Protein AF-A0AAW0R0J7-F1 (afdb_monomer)

Foldseek 3Di:
DDLLCVVCVQKWKFKAFLVLHTPHTNDPDPVSSVVVSVVSVVVVVVQVVCVVVVVDGDAWDWDADPPFAKIKIKGKAAAPVVVVVSVVVVVPDQPQDPVRDRDPPPPDDDPPCPDPQQQTIMMIMMMHGGPVCNVVRVVSSVVVSVVVRVVRCVSNVVPPD

InterPro domains:
  IPR035186 Protein of unknown function DUF5308 [PF17233] (9-153)

Organism: NCBI:txid1337665

Solvent-accessible surface area (backbone atoms only — not comparable to full-atom values): 9449 Å² total; per-residue (Å²): 133,83,66,61,52,78,76,36,79,77,41,46,39,38,31,23,41,83,90,61,53,72,80,42,68,48,62,88,45,71,68,51,45,52,53,50,50,50,51,53,51,50,50,52,51,54,42,53,49,34,48,75,69,67,73,47,85,69,53,66,51,77,47,78,46,73,92,61,25,44,21,42,41,34,35,56,42,70,38,75,66,63,52,50,54,58,55,50,64,75,61,66,67,85,74,75,46,96,81,78,54,82,73,82,78,74,76,74,72,78,79,85,70,87,68,92,57,75,44,74,43,31,38,32,38,22,35,18,74,27,43,87,42,37,68,58,32,52,53,51,37,55,50,46,46,53,52,49,53,53,54,38,27,64,66,50,72,55,74,84,124

Radius of gyration: 19.15 Å; Cα contacts (8 Å, |Δi|>4): 210; chains: 1; bounding box: 42×50×55 Å

Nearest PDB structures (foldseek):
  7f8f-assembly1_A-2  TM=7.726E-01  e=7.036E-03  Candidatus Odinarchaeum yellowstonii
  3kye-assembly2_C  TM=5.990E-01  e=4.806E-03  Streptomyces avermitilis MA-4680 = NBRC 14893
  7f8m-assembly3_F  TM=6.356E-01  e=9.071E-03  Candidatus Thorarchaeota archaeon SMTZ1-45
  3cpt-assembly1_B  TM=6.953E-01  e=4.166E-02  unclassified
  8glv-assembly1_AI  TM=6.326E-01  e=4.730E-02  Chlamydomonas reinhardtii

Structure (mmCIF, N/CA/C/O backbone):
data_AF-A0AAW0R0J7-F1
#
_entry.id   AF-A0AAW0R0J7-F1
#
loop_
_atom_site.group_PDB
_atom_site.id
_atom_site.type_symbol
_atom_site.label_atom_id
_atom_site.label_alt_id
_atom_site.label_comp_id
_atom_site.label_asym_id
_atom_site.label_entity_id
_atom_site.label_seq_id
_atom_site.pdbx_PDB_ins_code
_atom_site.Cartn_x
_atom_site.Cartn_y
_atom_site.Cartn_z
_atom_site.occupancy
_atom_site.B_iso_or_equiv
_atom_site.auth_seq_id
_atom_site.auth_comp_id
_atom_site.auth_asym_id
_atom_site.auth_atom_id
_atom_site.pdbx_PDB_model_num
ATOM 1 N N . MET A 1 1 ? 0.930 19.863 -6.536 1.00 54.88 1 MET A N 1
ATOM 2 C CA . MET A 1 1 ? 0.587 18.503 -6.056 1.00 54.88 1 MET A CA 1
ATOM 3 C C . MET A 1 1 ? -0.462 18.625 -4.958 1.00 54.88 1 MET A C 1
ATOM 5 O O . MET A 1 1 ? -0.287 19.439 -4.063 1.00 54.88 1 MET A O 1
ATOM 9 N N . ALA A 1 2 ? -1.587 17.916 -5.053 1.00 56.28 2 ALA A N 1
ATOM 10 C CA . ALA A 1 2 ? -2.653 18.003 -4.053 1.00 56.28 2 ALA A CA 1
ATOM 11 C C . ALA A 1 2 ? -2.255 17.263 -2.762 1.00 56.28 2 ALA A C 1
ATOM 13 O O . ALA A 1 2 ? -1.810 16.120 -2.838 1.00 56.28 2 ALA A O 1
ATOM 14 N N . ASN A 1 3 ? -2.433 17.889 -1.595 1.00 77.19 3 ASN A N 1
ATOM 15 C CA . ASN A 1 3 ? -2.182 17.266 -0.292 1.00 77.19 3 ASN A CA 1
ATOM 16 C C . ASN A 1 3 ? -3.271 16.217 0.008 1.00 77.19 3 ASN A C 1
ATOM 18 O O . ASN A 1 3 ? -4.335 16.546 0.535 1.00 77.19 3 ASN A O 1
ATOM 22 N N . LEU A 1 4 ? -3.030 14.965 -0.396 1.00 82.38 4 LEU A N 1
ATOM 23 C CA . LEU A 1 4 ? -4.006 13.878 -0.287 1.00 82.38 4 LEU A CA 1
ATOM 24 C C . LEU A 1 4 ? -4.425 13.577 1.170 1.00 82.38 4 LEU A C 1
ATOM 26 O O . LEU A 1 4 ? -5.6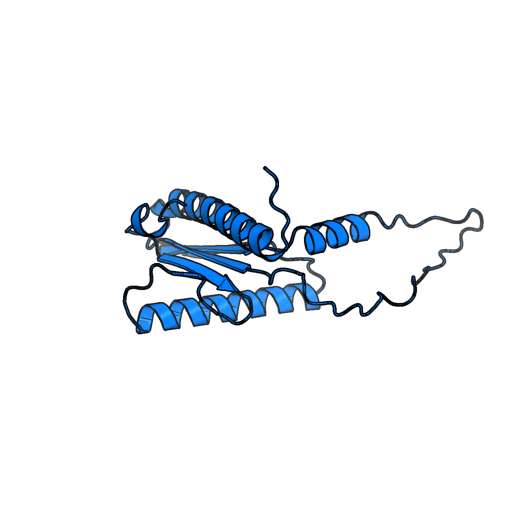28 13.449 1.395 1.00 82.38 4 LEU A O 1
ATOM 30 N N . PRO A 1 5 ? -3.512 13.548 2.167 1.00 82.88 5 PRO A N 1
ATOM 31 C CA . PRO A 1 5 ? -3.894 13.435 3.578 1.00 82.88 5 PRO A CA 1
ATOM 32 C C . PRO A 1 5 ? -4.925 14.473 4.048 1.00 82.88 5 PRO A C 1
ATOM 34 O O . PRO A 1 5 ? -5.848 14.132 4.782 1.00 82.88 5 PRO A O 1
ATOM 37 N N . SER A 1 6 ? -4.815 15.732 3.609 1.00 81.88 6 SER A N 1
ATOM 38 C CA . SER A 1 6 ? -5.763 16.788 4.002 1.00 81.88 6 SER A CA 1
ATOM 39 C C . SER A 1 6 ? -7.140 16.656 3.347 1.00 81.88 6 SER A C 1
ATOM 41 O O . SER A 1 6 ? -8.112 17.181 3.879 1.00 81.88 6 SER A O 1
ATOM 43 N N . GLN A 1 7 ? -7.238 15.972 2.205 1.00 84.56 7 GLN A N 1
ATOM 44 C CA . GLN A 1 7 ? -8.506 15.761 1.495 1.00 84.56 7 GLN A CA 1
ATOM 45 C C . GLN A 1 7 ? -9.331 14.613 2.080 1.00 84.56 7 GLN A C 1
ATOM 47 O O . GLN A 1 7 ? -10.539 14.570 1.868 1.00 84.56 7 GLN A O 1
ATOM 52 N N . HIS A 1 8 ? -8.687 13.713 2.825 1.00 85.62 8 HIS A N 1
ATOM 53 C CA . HIS A 1 8 ? -9.305 12.527 3.407 1.00 85.62 8 HIS A CA 1
ATOM 54 C C . HIS A 1 8 ? -8.969 12.418 4.904 1.00 85.62 8 HIS A C 1
ATOM 56 O O . HIS A 1 8 ? -8.235 11.514 5.306 1.00 85.62 8 HIS A O 1
ATOM 62 N N . PRO A 1 9 ? -9.484 13.322 5.762 1.00 86.56 9 PRO A N 1
ATOM 63 C CA . 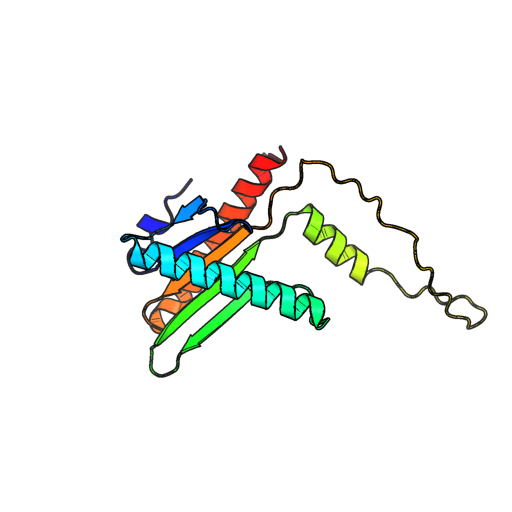PRO A 1 9 ? -9.085 13.399 7.172 1.00 86.56 9 PRO A CA 1
ATOM 64 C C . PRO A 1 9 ? -9.436 12.149 7.991 1.00 86.56 9 PRO A C 1
ATOM 66 O O . PRO A 1 9 ? -8.821 11.931 9.037 1.00 86.56 9 PRO A O 1
ATOM 69 N N . ASN A 1 10 ? -10.395 11.349 7.513 1.00 91.81 10 ASN A N 1
ATOM 70 C CA . ASN A 1 10 ? -10.862 10.116 8.148 1.00 91.81 10 ASN A CA 1
ATOM 71 C C . ASN A 1 10 ? -10.148 8.857 7.628 1.00 91.81 10 ASN A C 1
ATOM 73 O O . ASN A 1 10 ? -10.359 7.779 8.176 1.00 91.81 10 ASN A O 1
ATOM 77 N N . LEU A 1 11 ? -9.315 8.974 6.589 1.00 94.88 11 LEU A N 1
ATOM 78 C CA . LEU A 1 11 ? -8.538 7.861 6.050 1.00 94.88 11 LEU A CA 1
ATOM 79 C C . LEU A 1 11 ? -7.100 7.924 6.565 1.00 94.88 11 LEU A C 1
ATOM 81 O O . LEU A 1 11 ? -6.511 9.001 6.676 1.00 94.88 11 LEU A O 1
ATOM 85 N N . ALA A 1 12 ? -6.501 6.762 6.822 1.00 95.69 12 ALA A N 1
ATOM 86 C CA . ALA A 1 12 ? -5.049 6.678 6.910 1.00 95.69 12 ALA A CA 1
ATOM 87 C C . ALA A 1 12 ? -4.489 6.473 5.500 1.00 95.69 12 ALA A C 1
ATOM 89 O O . ALA A 1 12 ? -4.929 5.577 4.786 1.00 95.69 12 ALA A O 1
ATOM 90 N N . VAL A 1 13 ? -3.532 7.303 5.102 1.00 96.06 13 VAL A N 1
ATOM 91 C CA . VAL A 1 13 ? -2.934 7.334 3.765 1.00 96.06 13 VAL A CA 1
ATOM 92 C C . VAL A 1 13 ? -1.425 7.239 3.930 1.00 96.06 13 VAL A C 1
ATOM 94 O O . VAL A 1 13 ? -0.830 8.022 4.672 1.00 96.06 13 VAL A O 1
ATOM 97 N N . HIS A 1 14 ? -0.800 6.286 3.250 1.00 97.00 14 HIS A N 1
ATOM 98 C CA . HIS A 1 14 ? 0.628 6.033 3.361 1.00 97.00 14 HIS A CA 1
ATOM 99 C C . HIS A 1 14 ? 1.195 5.578 2.017 1.00 97.00 14 HIS A C 1
ATOM 101 O O . HIS A 1 14 ? 0.688 4.638 1.416 1.00 97.00 14 HIS A O 1
ATOM 107 N N . LEU A 1 15 ? 2.234 6.254 1.540 1.00 97.31 15 LEU A N 1
ATOM 108 C CA . LEU A 1 15 ? 3.016 5.884 0.368 1.00 97.31 15 LEU A CA 1
ATOM 109 C C . LEU A 1 15 ? 4.458 5.714 0.817 1.00 97.31 15 LEU A C 1
ATOM 111 O O . LEU A 1 15 ? 5.046 6.661 1.344 1.00 97.31 15 LEU A O 1
ATOM 115 N N . ALA A 1 16 ? 5.013 4.532 0.599 1.00 96.88 16 ALA A N 1
ATOM 116 C CA . ALA A 1 16 ? 6.389 4.216 0.951 1.00 96.88 16 ALA A CA 1
ATOM 117 C C . ALA A 1 16 ? 7.076 3.439 -0.171 1.00 96.88 16 ALA A C 1
ATOM 119 O O . ALA A 1 16 ? 6.410 2.822 -1.002 1.00 96.88 16 ALA A O 1
ATOM 120 N N . ASP A 1 17 ? 8.402 3.471 -0.190 1.00 94.62 17 ASP A N 1
ATOM 121 C CA . ASP A 1 17 ? 9.209 2.601 -1.046 1.00 94.62 17 ASP A CA 1
ATOM 122 C C . ASP A 1 17 ? 9.368 1.186 -0.444 1.00 94.62 17 ASP A C 1
ATOM 124 O O . ASP A 1 17 ? 8.895 0.884 0.660 1.00 94.62 17 ASP A O 1
ATOM 128 N N . ARG A 1 18 ? 10.080 0.302 -1.156 1.00 92.00 18 ARG A N 1
ATOM 129 C CA . ARG A 1 18 ? 10.404 -1.056 -0.680 1.00 92.00 18 ARG A CA 1
ATOM 130 C C . ARG A 1 18 ? 11.312 -1.075 0.561 1.00 92.00 18 ARG A C 1
ATOM 132 O O . ARG A 1 18 ? 11.260 -2.032 1.332 1.00 92.00 18 ARG A O 1
ATOM 139 N N . ALA A 1 19 ? 12.103 -0.024 0.790 1.00 92.31 19 ALA A N 1
ATOM 140 C CA . ALA A 1 19 ? 12.903 0.144 2.005 1.00 92.31 19 ALA A CA 1
ATOM 141 C C . ALA A 1 19 ? 12.061 0.599 3.218 1.00 92.31 19 ALA A C 1
ATOM 143 O O . ALA A 1 19 ? 12.565 0.613 4.344 1.00 92.31 19 ALA A O 1
ATOM 144 N N . ARG A 1 20 ? 10.759 0.861 3.016 1.00 93.75 20 ARG A N 1
ATOM 145 C CA . ARG A 1 20 ? 9.797 1.400 3.993 1.00 93.75 20 ARG A CA 1
ATOM 146 C C . ARG A 1 20 ? 10.074 2.859 4.360 1.00 93.75 20 ARG A C 1
ATOM 148 O O . ARG A 1 20 ? 9.653 3.314 5.425 1.00 93.75 20 ARG A O 1
ATOM 155 N N . THR A 1 21 ? 10.742 3.600 3.482 1.00 94.12 21 THR A N 1
ATOM 156 C CA . THR A 1 21 ? 10.896 5.049 3.599 1.00 94.12 21 THR A CA 1
ATOM 157 C C . THR A 1 21 ? 9.570 5.712 3.230 1.00 94.12 21 THR A C 1
ATOM 159 O O . THR A 1 21 ? 9.101 5.549 2.100 1.00 94.12 21 THR A O 1
ATOM 162 N N . PRO A 1 22 ? 8.922 6.452 4.146 1.00 94.62 22 PRO A N 1
ATOM 163 C CA . PRO A 1 22 ? 7.666 7.119 3.841 1.00 94.62 22 PRO A CA 1
ATOM 164 C C . PRO A 1 22 ? 7.899 8.345 2.951 1.00 94.62 22 PRO A C 1
ATOM 166 O O . PRO A 1 22 ? 8.654 9.244 3.310 1.00 94.62 22 PRO A O 1
ATOM 169 N N . LEU A 1 23 ? 7.189 8.412 1.826 1.00 94.81 23 LEU A N 1
ATOM 170 C CA . LEU A 1 23 ? 7.160 9.571 0.924 1.00 94.81 23 LEU A CA 1
ATOM 171 C C . LEU A 1 23 ? 5.961 10.474 1.226 1.00 94.81 23 LEU A C 1
ATOM 173 O O . LEU A 1 23 ? 6.062 11.697 1.220 1.00 94.81 23 LEU A O 1
ATOM 177 N N . ILE A 1 24 ? 4.811 9.858 1.507 1.00 94.75 24 ILE A N 1
ATOM 178 C CA . ILE A 1 24 ? 3.588 10.534 1.946 1.00 94.75 24 ILE A CA 1
ATOM 179 C C . ILE A 1 24 ? 3.030 9.731 3.108 1.00 94.75 24 ILE A C 1
ATOM 181 O O . ILE A 1 24 ? 2.898 8.515 3.022 1.00 94.75 24 ILE A O 1
ATOM 185 N N . SER A 1 25 ? 2.676 10.393 4.202 1.00 94.38 25 SER A N 1
ATOM 186 C CA . SER A 1 25 ? 2.066 9.718 5.341 1.00 94.38 25 SER A CA 1
ATOM 187 C C . SER A 1 25 ? 1.103 10.649 6.057 1.00 94.38 25 SER A C 1
ATOM 189 O O . SER A 1 25 ? 1.423 11.806 6.313 1.00 94.38 25 SER A O 1
ATOM 191 N N . SER A 1 26 ? -0.073 10.135 6.405 1.00 94.50 26 SER A N 1
ATOM 192 C CA . SER A 1 26 ? -1.040 10.810 7.271 1.00 94.50 26 SER A CA 1
ATOM 193 C C . SER A 1 26 ? -0.881 10.419 8.747 1.00 94.50 26 SER A C 1
ATOM 195 O O . SER A 1 26 ? -1.780 10.698 9.543 1.00 94.50 26 SER A O 1
ATOM 197 N N . ALA A 1 27 ? 0.198 9.714 9.110 1.00 92.75 27 ALA A N 1
ATOM 198 C CA . ALA A 1 27 ? 0.443 9.282 10.481 1.00 92.75 27 ALA A CA 1
ATOM 199 C C . ALA A 1 27 ? 0.507 10.489 11.431 1.00 92.75 27 ALA A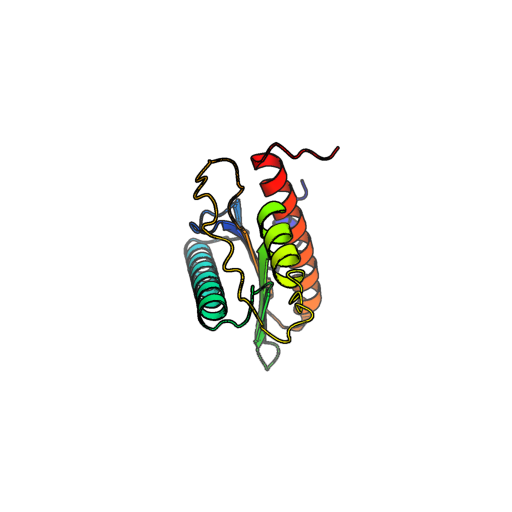 C 1
ATOM 201 O O . ALA A 1 27 ? 1.276 11.420 11.207 1.00 92.75 27 ALA A O 1
ATOM 202 N N . ARG A 1 28 ? -0.291 10.461 12.502 1.00 91.88 28 ARG A N 1
ATOM 203 C CA . ARG A 1 28 ? -0.373 11.543 13.501 1.00 91.88 28 ARG A CA 1
ATOM 204 C C . ARG A 1 28 ? 0.344 11.216 14.809 1.00 91.88 28 ARG A C 1
ATOM 206 O O . ARG A 1 28 ? 0.440 12.066 15.686 1.00 91.88 28 ARG A O 1
ATOM 213 N N . SER A 1 29 ? 0.822 9.983 14.958 1.00 95.69 29 SER A N 1
ATOM 214 C CA . SER A 1 29 ? 1.554 9.511 16.131 1.00 95.69 29 SER A CA 1
ATOM 215 C C . SER A 1 29 ? 2.624 8.497 15.737 1.00 95.69 29 SER A C 1
ATOM 217 O O . SER A 1 29 ? 2.534 7.848 14.691 1.00 95.69 29 SER A O 1
ATOM 219 N N . GLN A 1 30 ? 3.615 8.315 16.612 1.00 96.00 30 GLN A N 1
ATOM 220 C CA . GLN A 1 30 ? 4.676 7.329 16.407 1.00 96.00 30 GLN A CA 1
ATOM 221 C C . GLN A 1 30 ? 4.125 5.899 16.330 1.00 96.00 30 GLN A C 1
ATOM 223 O O . GLN A 1 30 ? 4.561 5.110 15.496 1.00 96.00 30 GLN A O 1
ATOM 228 N N . GLN A 1 31 ? 3.116 5.582 17.145 1.00 96.56 31 GLN A N 1
ATOM 229 C CA . GLN A 1 31 ? 2.448 4.281 17.120 1.00 96.56 31 GLN A CA 1
ATOM 230 C C . GLN A 1 31 ? 1.755 4.025 15.773 1.00 96.56 31 GLN A C 1
ATOM 232 O O . GLN A 1 31 ? 1.851 2.928 15.226 1.00 96.56 31 GLN A O 1
ATOM 237 N N . GLN A 1 32 ? 1.091 5.036 15.202 1.00 94.88 32 GLN A N 1
ATOM 238 C CA . GLN A 1 32 ? 0.458 4.900 13.890 1.00 94.88 32 GLN A CA 1
ATOM 239 C C . GLN A 1 32 ? 1.499 4.733 12.776 1.00 94.88 32 GLN A C 1
ATOM 241 O O . GLN A 1 32 ? 1.308 3.909 11.884 1.00 94.88 32 GLN A O 1
ATOM 246 N N . ALA A 1 33 ? 2.613 5.470 12.837 1.00 95.62 33 ALA A N 1
ATOM 247 C CA . ALA A 1 33 ? 3.711 5.322 11.883 1.00 95.62 33 ALA A CA 1
ATOM 248 C C . ALA A 1 33 ? 4.321 3.908 11.928 1.00 95.62 33 ALA A C 1
ATOM 250 O O . ALA A 1 33 ? 4.566 3.307 10.883 1.00 95.62 33 ALA A O 1
ATOM 251 N N . GLN A 1 34 ? 4.495 3.344 13.127 1.00 96.50 34 GLN A N 1
ATOM 252 C CA . GLN A 1 34 ? 4.948 1.963 13.311 1.00 96.50 34 GLN A CA 1
ATOM 253 C C . GLN A 1 34 ? 3.949 0.952 12.737 1.00 96.50 34 GLN A C 1
ATOM 255 O O . GLN A 1 34 ? 4.354 0.051 12.008 1.00 96.50 34 GLN A O 1
ATOM 260 N N . ALA A 1 35 ? 2.649 1.119 13.000 1.00 96.56 35 ALA A N 1
ATOM 261 C CA . ALA A 1 35 ? 1.615 0.234 12.459 1.00 96.56 35 ALA A CA 1
ATOM 262 C C . ALA A 1 35 ? 1.587 0.241 10.919 1.00 96.56 35 ALA A C 1
ATOM 264 O O . ALA A 1 35 ? 1.517 -0.820 10.300 1.00 96.56 35 ALA A O 1
ATOM 265 N N . LEU A 1 36 ? 1.702 1.421 10.298 1.00 96.12 36 LEU A N 1
ATOM 266 C CA . LEU A 1 36 ? 1.790 1.553 8.841 1.00 96.12 36 LEU A CA 1
ATOM 267 C C . LEU A 1 36 ? 3.065 0.905 8.286 1.00 96.12 36 LEU A C 1
ATOM 269 O O . LEU A 1 36 ? 2.989 0.186 7.296 1.00 96.12 36 LEU A O 1
ATOM 273 N N . SER A 1 37 ? 4.212 1.075 8.951 1.00 95.50 37 SER A N 1
ATOM 274 C CA . SER A 1 37 ? 5.464 0.408 8.563 1.00 95.50 37 SER A CA 1
ATOM 275 C C . SER A 1 37 ? 5.354 -1.123 8.627 1.00 95.50 37 SER A C 1
ATOM 277 O O . SER A 1 37 ? 5.793 -1.819 7.708 1.00 95.50 37 SER A O 1
ATOM 279 N N . THR A 1 38 ? 4.691 -1.662 9.657 1.00 97.12 38 THR A N 1
ATOM 280 C CA . THR A 1 38 ? 4.403 -3.101 9.771 1.00 97.12 38 THR A CA 1
ATOM 281 C C . THR A 1 38 ? 3.475 -3.588 8.656 1.00 97.12 38 THR A C 1
ATOM 283 O O . THR A 1 38 ? 3.735 -4.639 8.071 1.00 97.12 38 THR A O 1
ATOM 286 N N . LEU A 1 39 ? 2.428 -2.828 8.310 1.00 96.38 39 LEU A N 1
ATOM 287 C CA . LEU A 1 39 ? 1.537 -3.157 7.188 1.00 96.38 39 LEU A CA 1
ATOM 288 C C . LEU A 1 39 ? 2.264 -3.127 5.841 1.00 96.38 39 LEU A C 1
ATOM 290 O O . LEU A 1 39 ? 2.054 -4.022 5.023 1.00 96.38 39 LEU A O 1
ATOM 294 N N . THR A 1 40 ? 3.144 -2.148 5.627 1.00 96.81 40 THR A N 1
ATOM 295 C CA . THR A 1 40 ? 4.011 -2.085 4.443 1.00 96.81 40 THR A CA 1
ATOM 296 C C . THR A 1 40 ? 4.907 -3.317 4.371 1.00 96.81 40 THR A C 1
ATOM 298 O O . THR A 1 40 ? 4.985 -3.966 3.332 1.00 96.81 40 THR A O 1
ATOM 301 N N . HIS A 1 41 ? 5.541 -3.695 5.483 1.00 97.56 41 HIS A N 1
ATOM 302 C CA . HIS A 1 41 ? 6.388 -4.884 5.529 1.00 97.56 41 HIS A CA 1
ATOM 303 C C . HIS A 1 41 ? 5.608 -6.173 5.228 1.00 97.56 41 HIS A C 1
ATOM 305 O O . HIS A 1 41 ? 6.055 -6.983 4.419 1.00 97.56 41 HIS A O 1
ATOM 311 N N . SER A 1 42 ? 4.424 -6.336 5.825 1.00 97.62 42 SER A N 1
ATOM 312 C CA . SER A 1 42 ? 3.544 -7.484 5.581 1.00 97.62 42 SER A CA 1
ATOM 313 C C . SER A 1 42 ? 3.121 -7.585 4.110 1.00 97.62 42 SER A C 1
ATOM 315 O O . SER A 1 42 ? 3.190 -8.660 3.517 1.00 97.62 42 SER A O 1
ATOM 317 N N .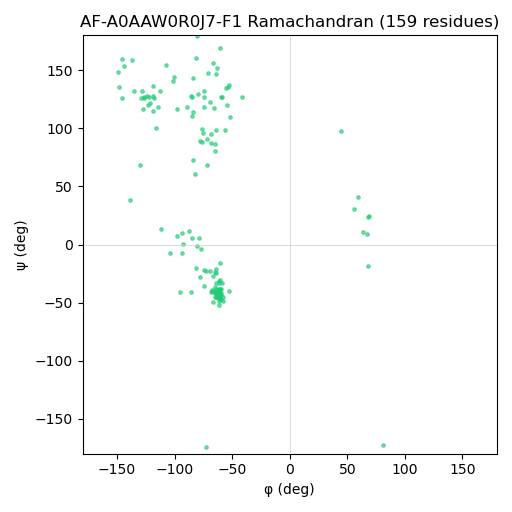 ALA A 1 43 ? 2.764 -6.460 3.485 1.00 97.62 43 ALA A N 1
ATOM 318 C CA . ALA A 1 43 ? 2.398 -6.420 2.071 1.00 97.62 43 ALA A CA 1
ATOM 319 C C . ALA A 1 43 ? 3.557 -6.837 1.155 1.00 97.62 43 ALA A C 1
ATOM 321 O O . ALA A 1 43 ? 3.352 -7.601 0.216 1.00 97.62 43 ALA A O 1
ATOM 322 N N . LEU A 1 44 ? 4.780 -6.383 1.444 1.00 96.31 44 LEU A N 1
ATOM 323 C CA . LEU A 1 44 ? 5.969 -6.782 0.685 1.00 96.31 44 LEU A CA 1
ATOM 324 C C . LEU A 1 44 ? 6.248 -8.286 0.816 1.00 96.31 44 LEU A C 1
ATOM 326 O O . LEU A 1 44 ? 6.541 -8.938 -0.183 1.00 96.31 44 LEU A O 1
ATOM 330 N N . LEU A 1 45 ? 6.085 -8.860 2.012 1.00 97.31 45 LEU A N 1
ATOM 331 C CA . LEU A 1 45 ? 6.200 -10.309 2.207 1.00 97.31 45 LEU A CA 1
ATOM 332 C C . LEU A 1 45 ? 5.114 -11.080 1.446 1.00 97.31 45 LEU A C 1
ATOM 334 O O . LEU A 1 45 ? 5.408 -12.115 0.846 1.00 97.31 45 LEU A O 1
ATOM 338 N N . ALA A 1 46 ? 3.875 -10.583 1.440 1.00 97.25 46 ALA A N 1
ATOM 339 C CA . ALA A 1 46 ? 2.787 -11.175 0.664 1.00 97.25 46 ALA A CA 1
ATOM 340 C C . ALA A 1 46 ? 3.086 -11.135 -0.843 1.00 97.25 46 ALA A C 1
ATOM 342 O O . ALA A 1 46 ? 2.877 -12.133 -1.534 1.00 97.25 46 ALA A O 1
ATOM 343 N N . HIS A 1 47 ? 3.644 -10.024 -1.333 1.00 96.62 47 HIS A N 1
ATOM 344 C CA . HIS A 1 47 ? 4.077 -9.880 -2.719 1.00 96.62 47 HIS A CA 1
ATOM 345 C C . HIS A 1 47 ? 5.171 -10.891 -3.087 1.00 96.62 47 HIS A C 1
ATOM 347 O O . HIS A 1 47 ? 5.010 -11.661 -4.032 1.00 96.62 47 HIS A O 1
ATOM 353 N N . GLU A 1 48 ? 6.250 -10.961 -2.301 1.00 95.62 48 GLU A N 1
ATOM 354 C CA . GLU A 1 48 ? 7.338 -11.919 -2.536 1.00 95.62 48 GLU A CA 1
ATOM 355 C C . GLU A 1 48 ? 6.859 -13.371 -2.462 1.00 95.62 48 GLU A C 1
ATOM 357 O O . GLU A 1 48 ? 7.294 -14.212 -3.248 1.00 95.62 48 GLU A O 1
ATOM 362 N N . SER A 1 49 ? 5.944 -13.673 -1.540 1.00 97.50 49 SER A N 1
ATOM 363 C CA . SER A 1 49 ? 5.370 -15.012 -1.406 1.00 97.50 49 SER A CA 1
ATOM 364 C C . SER A 1 49 ? 4.557 -15.393 -2.640 1.00 97.50 49 SER A C 1
ATOM 366 O O . SER A 1 49 ? 4.733 -16.489 -3.163 1.00 97.50 49 SER A O 1
ATOM 368 N N . ALA A 1 50 ? 3.714 -14.493 -3.150 1.00 95.94 50 ALA A N 1
ATOM 369 C CA . ALA A 1 50 ? 2.939 -14.745 -4.361 1.00 95.94 50 ALA A CA 1
ATOM 370 C C . ALA A 1 50 ? 3.837 -14.965 -5.590 1.00 95.94 50 ALA A C 1
ATOM 372 O O . ALA A 1 50 ? 3.604 -15.910 -6.346 1.00 95.94 50 ALA A O 1
ATOM 373 N N . MET A 1 51 ? 4.908 -14.174 -5.728 1.00 93.50 51 MET A N 1
ATOM 374 C CA . MET A 1 51 ? 5.915 -14.361 -6.779 1.00 93.50 51 MET A CA 1
ATOM 375 C C . MET A 1 51 ? 6.598 -15.731 -6.674 1.00 93.50 51 MET A C 1
ATOM 377 O O . MET A 1 51 ? 6.688 -16.454 -7.663 1.00 93.50 51 MET A O 1
ATOM 381 N N . ARG A 1 52 ? 7.022 -16.138 -5.467 1.00 95.38 52 ARG A N 1
ATOM 382 C CA . ARG A 1 52 ? 7.658 -17.451 -5.225 1.00 95.38 52 ARG A CA 1
ATOM 383 C C . ARG A 1 52 ? 6.725 -18.629 -5.487 1.00 95.38 52 ARG A C 1
ATOM 385 O O . ARG A 1 52 ? 7.185 -19.684 -5.906 1.00 95.38 52 ARG A O 1
ATOM 392 N N . LEU A 1 53 ? 5.432 -18.454 -5.230 1.00 97.56 53 LEU A N 1
ATOM 393 C CA . LEU A 1 53 ? 4.407 -19.465 -5.488 1.00 97.56 53 LEU A CA 1
ATOM 394 C C . LEU A 1 53 ? 3.966 -19.508 -6.960 1.00 97.56 53 LEU A C 1
ATOM 396 O O . LEU A 1 53 ? 3.116 -20.324 -7.306 1.00 97.56 53 LEU A O 1
ATOM 400 N N . GLY A 1 54 ? 4.511 -18.645 -7.825 1.00 93.56 54 GLY A N 1
ATOM 401 C CA . GLY A 1 54 ? 4.138 -18.591 -9.237 1.00 93.56 54 GLY A CA 1
ATOM 402 C C . GLY A 1 54 ? 2.712 -18.085 -9.473 1.00 93.56 54 GLY A C 1
ATOM 403 O O . GLY A 1 54 ? 2.126 -18.382 -10.509 1.00 93.56 54 GLY A O 1
ATOM 404 N N . LEU A 1 55 ? 2.142 -17.314 -8.536 1.00 93.50 55 LEU A N 1
ATOM 405 C CA . LEU A 1 55 ? 0.790 -16.741 -8.654 1.00 93.50 55 LEU A CA 1
ATOM 406 C C . LEU A 1 55 ? 0.742 -15.491 -9.554 1.00 93.50 55 LEU A C 1
ATOM 408 O O . LEU A 1 55 ? -0.297 -14.839 -9.665 1.00 93.50 55 LEU A O 1
ATOM 412 N N . GLY A 1 56 ? 1.864 -15.163 -10.197 1.00 91.12 56 GLY A N 1
ATOM 413 C CA . GLY A 1 56 ? 2.052 -13.949 -10.978 1.00 91.12 56 GLY A CA 1
ATOM 414 C C . GLY A 1 56 ? 2.384 -12.740 -10.108 1.00 91.12 56 GLY A C 1
ATOM 415 O O . GLY A 1 56 ? 2.605 -12.860 -8.904 1.00 91.12 56 GLY A O 1
ATOM 416 N N . ASN A 1 57 ? 2.420 -11.576 -10.753 1.00 89.81 57 ASN A N 1
ATOM 417 C CA . ASN A 1 57 ? 2.792 -10.310 -10.141 1.00 89.81 57 ASN A CA 1
ATOM 418 C C . ASN A 1 57 ? 1.595 -9.632 -9.439 1.00 89.81 57 ASN A C 1
ATOM 420 O O . ASN A 1 57 ? 0.656 -9.187 -10.114 1.00 89.81 57 ASN A O 1
ATOM 424 N N . PRO A 1 58 ? 1.573 -9.554 -8.094 1.00 93.75 58 PRO A N 1
ATOM 425 C CA . PRO A 1 58 ? 0.440 -9.003 -7.361 1.00 93.75 58 PRO A CA 1
ATOM 426 C C . PRO A 1 58 ? 0.305 -7.500 -7.569 1.00 93.75 58 PRO A C 1
ATOM 428 O O . PRO A 1 58 ? 1.182 -6.724 -7.206 1.00 93.75 58 PRO A O 1
ATOM 431 N N . GLN A 1 59 ? -0.856 -7.073 -8.059 1.00 93.62 59 GLN A N 1
ATOM 432 C CA . GLN A 1 59 ? -1.128 -5.650 -8.262 1.00 93.62 59 GLN A CA 1
ATOM 433 C C . GLN A 1 59 ? -1.662 -4.978 -6.996 1.00 93.62 59 GLN A C 1
ATOM 435 O O . GLN A 1 59 ? -1.318 -3.833 -6.696 1.00 93.62 59 GLN A O 1
ATOM 440 N N . ARG A 1 60 ? -2.551 -5.663 -6.263 1.00 96.00 60 ARG A N 1
ATOM 441 C CA . ARG A 1 60 ? -3.287 -5.085 -5.131 1.00 96.00 60 ARG A CA 1
ATOM 442 C C . ARG A 1 60 ? -3.618 -6.122 -4.068 1.00 96.00 60 ARG A C 1
ATOM 444 O O . ARG A 1 60 ? -3.891 -7.274 -4.390 1.00 96.00 60 ARG A O 1
ATOM 451 N N . ILE A 1 61 ? -3.668 -5.671 -2.818 1.00 97.25 61 ILE A N 1
ATOM 452 C CA . ILE A 1 61 ? -4.214 -6.416 -1.680 1.00 97.25 61 ILE A CA 1
ATOM 453 C C . ILE A 1 61 ? -5.389 -5.612 -1.132 1.00 97.25 61 ILE A C 1
ATOM 455 O O . ILE A 1 61 ? -5.266 -4.417 -0.859 1.00 97.25 61 ILE A O 1
ATOM 459 N N . ILE A 1 62 ? -6.539 -6.265 -0.987 1.00 97.00 62 ILE A N 1
ATOM 460 C CA . ILE A 1 62 ? -7.744 -5.670 -0.413 1.00 97.00 62 ILE A CA 1
ATOM 461 C C . ILE A 1 62 ? -8.178 -6.550 0.751 1.00 97.00 62 ILE A C 1
ATOM 463 O O . ILE A 1 62 ? -8.326 -7.758 0.582 1.00 97.00 62 ILE A O 1
ATOM 467 N N . VAL A 1 63 ? -8.381 -5.944 1.918 1.00 95.94 63 VAL A N 1
ATOM 468 C CA . VAL A 1 63 ? -8.909 -6.639 3.095 1.00 95.94 63 VAL A CA 1
ATOM 469 C C . VAL A 1 63 ? -10.170 -5.921 3.543 1.00 95.94 63 VAL A C 1
ATOM 471 O O . VAL A 1 63 ? -10.137 -4.734 3.868 1.00 95.94 63 VAL A O 1
ATOM 474 N N . GLU A 1 64 ? -11.279 -6.652 3.551 1.00 94.38 64 GLU A N 1
ATOM 475 C CA . GLU A 1 64 ? -12.573 -6.177 4.031 1.00 94.38 64 GLU A CA 1
ATOM 476 C C . GLU A 1 64 ? -12.942 -7.001 5.268 1.00 94.38 64 GLU A C 1
ATOM 478 O O . GLU A 1 64 ? -13.050 -8.227 5.201 1.00 94.38 64 GLU A O 1
ATOM 483 N N . HIS A 1 65 ? -13.095 -6.345 6.417 1.00 90.19 65 HIS A N 1
ATOM 484 C CA . HIS A 1 65 ? -13.565 -7.017 7.623 1.00 90.19 65 HIS A CA 1
ATOM 485 C C . HIS A 1 65 ? -15.095 -7.095 7.638 1.00 90.19 65 HIS A C 1
ATOM 487 O O . HIS A 1 65 ? -15.789 -6.153 7.249 1.00 90.19 65 HIS A O 1
ATOM 493 N N . SER A 1 66 ? -15.636 -8.203 8.151 1.00 86.12 66 SER A N 1
ATOM 494 C CA . SER A 1 66 ? -17.068 -8.321 8.440 1.00 86.12 66 SER A CA 1
ATOM 495 C C . SER A 1 66 ? -17.521 -7.274 9.473 1.00 86.12 66 SER A C 1
ATOM 497 O O . SER A 1 66 ? -16.700 -6.624 10.124 1.00 86.12 66 SER A O 1
ATOM 499 N N . SER A 1 67 ? -18.838 -7.124 9.667 1.00 84.50 67 SER A N 1
ATOM 500 C CA . SER A 1 67 ? -19.436 -6.272 10.719 1.00 84.50 67 SER A CA 1
ATOM 501 C C . SER A 1 67 ? -19.054 -4.782 10.661 1.00 84.50 67 SER A C 1
ATOM 503 O O . SER A 1 67 ? -18.801 -4.166 11.690 1.00 84.50 67 SER A O 1
ATOM 505 N N . ASN A 1 68 ? -19.011 -4.199 9.459 1.00 86.88 68 ASN A N 1
ATOM 506 C CA . ASN A 1 68 ? -18.607 -2.804 9.234 1.00 86.88 68 ASN A CA 1
ATOM 507 C C . ASN A 1 68 ? -17.210 -2.457 9.789 1.00 86.88 68 ASN A C 1
ATOM 509 O O . ASN A 1 68 ? -16.958 -1.329 10.206 1.00 86.88 68 ASN A O 1
ATOM 513 N N . GLY A 1 69 ? -16.309 -3.442 9.806 1.00 91.94 69 GLY A N 1
ATOM 514 C CA . GLY A 1 69 ? -14.942 -3.272 10.276 1.00 91.94 69 GLY A CA 1
ATOM 515 C C . GLY A 1 69 ? -14.062 -2.464 9.314 1.00 91.94 69 GLY A C 1
ATOM 516 O O . GLY A 1 69 ? -14.541 -1.949 8.297 1.00 91.94 69 GLY A O 1
ATOM 517 N N . PRO A 1 70 ? -12.759 -2.355 9.619 1.00 94.12 70 PRO A N 1
ATOM 518 C CA . PRO A 1 70 ? -11.836 -1.580 8.808 1.00 94.12 70 PRO A CA 1
ATOM 519 C C . PRO A 1 70 ? -11.705 -2.148 7.393 1.00 94.12 70 PRO A C 1
ATOM 521 O O . PRO A 1 70 ? -11.840 -3.350 7.152 1.00 94.12 70 PRO A O 1
ATOM 524 N N . PHE A 1 71 ? -11.400 -1.252 6.462 1.00 96.00 71 PHE A N 1
ATOM 525 C CA . PHE A 1 71 ? -11.138 -1.572 5.067 1.00 96.00 71 PHE A CA 1
ATOM 526 C C . PHE A 1 71 ? -9.701 -1.179 4.722 1.00 96.00 71 PHE A C 1
ATOM 528 O O . PHE A 1 71 ? -9.307 -0.031 4.931 1.00 96.00 71 PHE A O 1
ATOM 535 N N . LEU A 1 72 ? -8.924 -2.116 4.183 1.00 96.94 72 LEU A N 1
ATOM 536 C CA . LEU A 1 72 ? -7.548 -1.900 3.739 1.00 96.94 72 LEU A CA 1
ATOM 537 C C . LEU A 1 72 ? -7.477 -2.022 2.218 1.00 96.94 72 LEU A C 1
ATOM 539 O O . LEU A 1 72 ? -7.937 -3.007 1.642 1.00 96.94 72 LEU A O 1
ATOM 543 N N . PHE A 1 73 ? -6.830 -1.052 1.585 1.00 97.69 73 PHE A N 1
ATOM 544 C CA . PHE A 1 73 ? -6.485 -1.081 0.172 1.00 97.69 73 PHE A CA 1
ATOM 545 C C . PHE A 1 73 ? -4.997 -0.812 0.010 1.00 97.69 73 PHE A C 1
ATOM 547 O O . PHE A 1 73 ? -4.516 0.272 0.344 1.00 97.69 73 PHE A O 1
ATOM 554 N N . GLN A 1 74 ? -4.276 -1.793 -0.518 1.00 97.62 74 GLN A N 1
ATOM 555 C CA . GLN A 1 74 ? -2.865 -1.674 -0.850 1.00 97.62 74 GLN A CA 1
ATOM 556 C C . GLN A 1 74 ? -2.665 -1.884 -2.346 1.00 97.62 74 GLN A C 1
ATOM 558 O O . GLN A 1 74 ? -3.248 -2.796 -2.931 1.00 97.62 74 GLN A O 1
ATOM 563 N N . SER A 1 75 ? -1.839 -1.048 -2.965 1.00 97.69 75 SER A N 1
ATOM 564 C CA . SER A 1 75 ? -1.483 -1.149 -4.379 1.00 97.69 75 SER A CA 1
ATOM 565 C C . SER A 1 75 ? 0.027 -1.100 -4.531 1.00 97.69 75 SER A C 1
ATOM 567 O O . SER A 1 75 ? 0.659 -0.153 -4.056 1.00 97.69 75 SER A O 1
ATOM 569 N N . PHE A 1 76 ? 0.579 -2.098 -5.215 1.00 97.12 76 PHE A N 1
ATOM 570 C CA . PHE A 1 76 ? 1.972 -2.105 -5.646 1.00 97.12 76 PHE A CA 1
ATOM 571 C C . PHE A 1 76 ? 2.082 -1.241 -6.901 1.00 97.12 76 PHE A C 1
ATOM 573 O O . PHE A 1 76 ? 1.263 -1.347 -7.816 1.00 97.12 76 PHE A O 1
ATOM 580 N N . ILE A 1 77 ? 3.036 -0.318 -6.901 1.00 95.31 77 ILE A N 1
ATOM 581 C CA . ILE A 1 77 ? 3.261 0.642 -7.975 1.00 95.31 77 ILE A CA 1
ATOM 582 C C . ILE A 1 77 ? 4.632 0.349 -8.5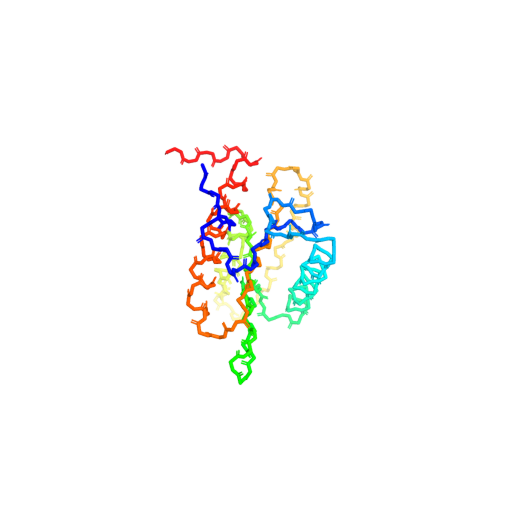54 1.00 95.31 77 ILE A C 1
ATOM 584 O O . ILE A 1 77 ? 5.667 0.719 -7.993 1.00 95.31 77 ILE A O 1
ATOM 588 N N . GLU A 1 78 ? 4.622 -0.353 -9.671 1.00 89.94 78 GLU A N 1
ATOM 589 C CA . GLU A 1 78 ? 5.826 -0.661 -10.422 1.00 89.94 78 GLU A CA 1
ATOM 590 C C . GLU A 1 78 ? 6.242 0.501 -11.307 1.00 89.94 78 GLU A C 1
ATOM 592 O O . GLU A 1 78 ? 5.443 1.380 -11.641 1.00 89.94 78 GLU A O 1
ATOM 597 N N . THR A 1 79 ? 7.510 0.479 -11.696 1.00 82.75 79 THR A N 1
ATOM 598 C CA . THR A 1 79 ? 8.017 1.351 -12.745 1.00 82.75 79 THR A CA 1
ATOM 599 C C . THR A 1 79 ? 7.390 0.989 -14.084 1.00 82.75 79 THR A C 1
ATOM 601 O O . THR A 1 79 ? 6.978 -0.147 -14.333 1.00 82.75 79 THR A O 1
ATOM 604 N N . ALA A 1 80 ? 7.365 1.959 -14.995 1.00 70.75 80 ALA A N 1
ATOM 605 C CA . ALA A 1 80 ? 6.930 1.711 -16.363 1.00 70.75 80 ALA A CA 1
ATOM 606 C C . ALA A 1 80 ? 7.785 0.630 -17.060 1.00 70.75 80 ALA A C 1
ATOM 608 O O . ALA A 1 80 ? 7.247 -0.144 -17.851 1.00 70.75 80 ALA A O 1
ATOM 609 N N . ALA A 1 81 ? 9.081 0.548 -16.733 1.00 67.50 81 ALA A N 1
ATOM 610 C CA . ALA A 1 81 ? 10.005 -0.446 -17.277 1.00 67.50 81 ALA A CA 1
ATOM 611 C C . ALA A 1 81 ? 9.651 -1.875 -16.820 1.00 67.50 81 ALA A C 1
ATOM 613 O O . ALA A 1 81 ? 9.449 -2.749 -17.663 1.00 67.50 81 ALA A O 1
ATOM 614 N N . ALA A 1 82 ? 9.446 -2.091 -15.515 1.00 69.31 82 ALA A N 1
ATOM 615 C CA . ALA A 1 82 ? 9.040 -3.389 -14.969 1.00 69.31 82 ALA A CA 1
ATOM 616 C C . ALA A 1 82 ? 7.671 -3.861 -15.501 1.00 69.31 82 ALA A C 1
ATOM 618 O O . ALA A 1 82 ? 7.451 -5.055 -15.740 1.00 69.31 82 ALA A O 1
ATOM 619 N N . GLN A 1 83 ? 6.750 -2.926 -15.768 1.00 63.59 83 GLN A N 1
ATOM 620 C CA . GLN A 1 83 ? 5.476 -3.270 -16.398 1.00 63.59 83 GLN A CA 1
ATOM 621 C C . GLN A 1 83 ? 5.661 -3.779 -17.836 1.00 63.59 83 GLN A C 1
ATOM 623 O O . GLN A 1 83 ? 5.000 -4.744 -18.212 1.00 63.59 83 GLN A O 1
ATOM 628 N N . GLN A 1 84 ? 6.544 -3.177 -18.642 1.00 61.19 84 GLN A N 1
ATOM 629 C CA . GLN A 1 84 ? 6.773 -3.606 -20.031 1.00 61.19 84 GLN A CA 1
ATOM 630 C C . GLN A 1 84 ? 7.365 -5.017 -20.123 1.00 61.19 84 GLN A C 1
ATOM 632 O O . GLN A 1 84 ? 6.906 -5.807 -20.951 1.00 61.19 84 GLN A O 1
ATOM 637 N N . ASP A 1 85 ? 8.304 -5.357 -19.242 1.00 61.19 85 ASP A N 1
ATOM 638 C CA . ASP A 1 85 ? 8.927 -6.687 -19.193 1.00 61.19 85 ASP A CA 1
ATOM 639 C C . ASP A 1 85 ? 7.904 -7.787 -18.830 1.00 61.19 85 ASP A C 1
ATOM 641 O O . ASP A 1 85 ? 7.837 -8.860 -19.444 1.00 61.19 85 ASP A O 1
ATOM 645 N N . SER A 1 86 ? 6.980 -7.462 -17.918 1.00 62.88 86 SER A N 1
ATOM 646 C CA . SER A 1 86 ? 5.852 -8.329 -17.550 1.00 62.88 86 SER A CA 1
ATOM 647 C C . SER A 1 86 ? 4.938 -8.651 -18.744 1.00 62.88 86 SER A C 1
ATOM 649 O O . SER A 1 86 ? 4.502 -9.793 -18.915 1.00 62.88 86 SER A O 1
ATOM 651 N N . PHE A 1 87 ? 4.643 -7.658 -19.594 1.00 56.44 87 PHE A N 1
ATOM 652 C CA . PHE A 1 87 ? 3.806 -7.847 -20.787 1.00 56.44 87 PHE A CA 1
ATOM 653 C C . PHE A 1 87 ? 4.538 -8.596 -21.909 1.00 56.44 87 PHE A C 1
ATOM 655 O O . PHE A 1 87 ? 3.919 -9.408 -22.600 1.00 56.44 87 PHE A O 1
ATOM 662 N N . GLN A 1 88 ? 5.843 -8.366 -22.085 1.00 57.34 88 GLN A N 1
ATOM 663 C CA . GLN A 1 88 ? 6.646 -9.069 -23.091 1.00 57.34 88 GLN A CA 1
ATOM 664 C C . GLN A 1 88 ? 6.810 -10.553 -22.752 1.00 57.34 88 GLN A C 1
ATOM 666 O O . GLN A 1 88 ? 6.644 -11.400 -23.633 1.00 57.34 88 GLN A O 1
ATOM 671 N N . SER A 1 89 ? 6.996 -10.880 -21.473 1.00 57.66 89 SER A N 1
ATOM 672 C CA . SER A 1 89 ? 7.073 -12.260 -20.980 1.00 57.66 89 SER A CA 1
ATOM 673 C C . SER A 1 89 ? 5.785 -13.067 -21.220 1.00 57.66 89 SER A C 1
ATOM 675 O O . SER A 1 89 ? 5.850 -14.265 -21.486 1.00 57.66 89 SER A O 1
ATOM 677 N N . MET A 1 90 ? 4.606 -12.428 -21.215 1.00 53.44 90 MET A N 1
ATOM 678 C CA . MET A 1 90 ? 3.337 -13.070 -21.613 1.00 53.44 90 MET A CA 1
ATOM 679 C C . MET A 1 90 ? 3.198 -13.271 -23.131 1.00 53.44 90 MET A C 1
ATOM 681 O O . MET A 1 90 ? 2.422 -14.119 -23.572 1.00 53.44 90 MET A O 1
ATOM 685 N N . SER A 1 91 ? 3.931 -12.495 -23.934 1.00 50.78 91 SER A N 1
ATOM 686 C CA . SER A 1 91 ? 3.913 -12.557 -25.401 1.00 50.78 91 SER A CA 1
ATOM 687 C C . SER A 1 91 ? 4.976 -13.478 -26.004 1.00 50.78 91 SER A C 1
ATOM 689 O O . SER A 1 91 ? 5.019 -13.612 -27.228 1.00 50.78 91 SER A O 1
ATOM 691 N N . ALA A 1 92 ? 5.799 -14.139 -25.178 1.00 52.47 92 ALA A N 1
ATOM 692 C CA . ALA A 1 92 ? 6.701 -15.203 -25.608 1.00 52.47 92 ALA A CA 1
ATOM 693 C C . ALA A 1 92 ? 5.875 -16.402 -26.113 1.00 52.47 92 ALA A C 1
ATOM 695 O O . ALA A 1 92 ? 5.595 -17.372 -25.410 1.00 52.47 92 ALA A O 1
ATOM 696 N N . GLN A 1 93 ? 5.419 -16.283 -27.359 1.00 53.22 93 GLN A N 1
ATOM 697 C CA . GLN A 1 93 ? 4.708 -17.305 -28.099 1.00 53.22 93 GLN A CA 1
ATOM 698 C C . GLN A 1 93 ? 5.600 -18.539 -28.210 1.00 53.22 93 GLN A C 1
ATOM 700 O O . GLN A 1 93 ? 6.724 -18.465 -28.708 1.00 53.22 93 GLN A O 1
ATOM 705 N N . VAL A 1 94 ? 5.061 -19.691 -27.807 1.00 53.69 94 VAL A N 1
ATOM 706 C CA . VAL A 1 94 ? 5.592 -21.006 -28.173 1.00 53.69 94 VAL A CA 1
ATOM 707 C C . VAL A 1 94 ? 5.638 -21.067 -29.700 1.00 53.69 94 VAL A C 1
ATOM 709 O O . VAL A 1 94 ? 4.626 -21.299 -30.361 1.00 53.69 94 VAL A O 1
ATOM 712 N N . LYS A 1 95 ? 6.810 -20.811 -30.279 1.00 51.25 95 LYS A N 1
ATOM 713 C CA . LYS A 1 95 ? 7.040 -20.966 -31.712 1.00 51.25 95 LYS A CA 1
ATOM 714 C C . LYS A 1 95 ? 7.145 -22.468 -31.976 1.00 51.25 95 LYS A C 1
ATOM 716 O O . LYS A 1 95 ? 8.183 -23.077 -31.737 1.00 51.25 95 LYS A O 1
ATOM 721 N N . MET A 1 96 ? 6.041 -23.093 -32.388 1.00 49.41 96 MET A N 1
ATOM 722 C CA . MET A 1 96 ? 6.067 -24.483 -32.847 1.00 49.41 96 MET A CA 1
ATOM 723 C C . MET A 1 96 ? 6.896 -24.558 -34.129 1.00 49.41 96 MET A C 1
ATOM 725 O O . MET A 1 96 ? 6.538 -23.959 -35.144 1.00 49.41 96 MET A O 1
ATOM 729 N N . ASN A 1 97 ? 8.001 -25.300 -34.081 1.00 62.62 97 ASN A N 1
ATOM 730 C CA . ASN A 1 97 ? 8.713 -25.694 -35.287 1.00 62.62 97 ASN A CA 1
ATOM 731 C C . ASN A 1 97 ? 7.878 -26.735 -36.056 1.00 62.62 97 ASN A C 1
ATOM 733 O O . ASN A 1 97 ? 7.201 -27.555 -35.429 1.00 62.62 97 ASN A O 1
ATOM 737 N N . PRO A 1 98 ? 7.944 -26.753 -37.399 1.00 61.81 98 PRO A N 1
ATOM 738 C CA . PRO A 1 98 ? 7.192 -27.699 -38.229 1.00 61.81 98 PRO A CA 1
ATOM 739 C C . PRO A 1 98 ? 7.525 -29.181 -37.962 1.00 61.81 98 PRO A C 1
ATOM 741 O O . PRO A 1 98 ? 6.727 -30.043 -38.310 1.00 61.81 98 PRO A O 1
ATOM 744 N N . ASP A 1 99 ? 8.637 -29.476 -37.280 1.00 68.81 99 ASP A N 1
ATOM 745 C CA . ASP A 1 99 ? 9.078 -30.835 -36.923 1.00 68.81 99 ASP A CA 1
ATOM 746 C C . ASP A 1 99 ? 8.508 -31.358 -35.586 1.00 68.81 99 ASP A C 1
ATOM 748 O O . ASP A 1 99 ? 8.978 -32.361 -35.050 1.00 68.81 99 ASP A O 1
ATOM 752 N N . GLY A 1 100 ? 7.515 -30.680 -34.996 1.00 59.12 100 GLY A N 1
ATOM 753 C CA . GLY A 1 100 ? 6.826 -31.151 -33.783 1.00 59.12 100 GLY A CA 1
ATOM 754 C C . GLY A 1 100 ? 7.690 -31.177 -32.514 1.00 59.12 100 GLY A C 1
ATOM 755 O O . GLY A 1 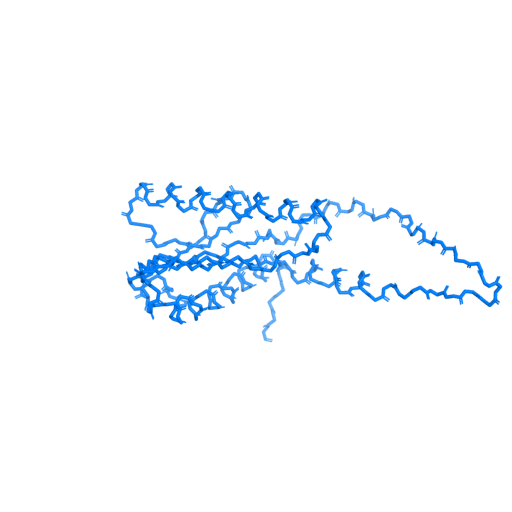100 ? 7.265 -31.695 -31.483 1.00 59.12 100 GLY A O 1
ATOM 756 N N . THR A 1 101 ? 8.896 -30.610 -32.566 1.00 55.44 101 THR A N 1
ATOM 757 C CA . THR A 1 101 ? 9.814 -30.521 -31.430 1.00 55.44 101 THR A CA 1
ATOM 758 C C . THR A 1 101 ? 9.715 -29.149 -30.771 1.00 55.44 101 THR A C 1
ATOM 760 O O . THR A 1 101 ? 10.029 -28.116 -31.364 1.00 55.44 101 THR A O 1
ATOM 763 N N . SER A 1 102 ? 9.280 -29.136 -29.511 1.00 53.25 102 SER A N 1
ATOM 764 C CA . SER A 1 102 ? 9.305 -27.950 -28.657 1.00 53.25 102 SER A CA 1
ATOM 765 C C . SER A 1 102 ? 10.735 -27.726 -28.176 1.00 53.25 102 SER A C 1
ATOM 767 O O . SER A 1 102 ? 11.189 -28.387 -27.242 1.00 53.25 102 SER A O 1
ATOM 769 N N . LYS A 1 103 ? 11.471 -26.811 -28.805 1.00 46.12 103 LYS A N 1
ATOM 770 C CA . LYS A 1 103 ? 12.729 -26.333 -28.232 1.00 46.12 103 LYS A CA 1
ATOM 771 C C . LYS A 1 103 ? 12.378 -25.218 -27.252 1.00 46.12 103 LYS A C 1
ATOM 773 O O . LYS A 1 103 ? 11.866 -24.182 -27.663 1.00 46.12 103 LYS A O 1
ATOM 778 N N . ILE A 1 104 ? 12.611 -25.441 -25.958 1.00 49.75 104 ILE A N 1
ATOM 779 C CA . ILE A 1 104 ? 12.665 -24.340 -24.994 1.00 49.75 104 ILE A CA 1
ATOM 780 C C . ILE A 1 104 ? 13.926 -23.567 -25.374 1.00 49.75 104 ILE A C 1
ATOM 782 O O . ILE A 1 104 ? 15.034 -23.966 -25.017 1.00 49.75 104 ILE A O 1
ATOM 786 N N . GLU A 1 105 ? 13.779 -22.517 -26.179 1.00 45.81 105 GLU A N 1
ATOM 787 C CA . GLU A 1 105 ? 14.818 -21.501 -26.283 1.00 45.81 105 GLU A CA 1
ATOM 788 C C . GLU A 1 105 ? 14.832 -20.780 -24.943 1.00 45.81 105 GLU A C 1
ATOM 790 O O . GLU A 1 105 ? 14.113 -19.816 -24.696 1.00 45.81 105 GLU A O 1
ATOM 795 N N . GLN A 1 106 ? 15.615 -21.342 -24.026 1.00 46.66 106 GLN A N 1
ATOM 796 C CA . GLN A 1 106 ? 16.090 -20.644 -22.856 1.00 46.66 106 GLN A CA 1
ATOM 797 C C . GLN A 1 106 ? 16.998 -19.542 -23.397 1.00 46.66 106 GLN A C 1
ATOM 799 O O . GLN A 1 106 ? 18.191 -19.758 -23.604 1.00 46.66 106 GLN A O 1
ATOM 804 N N . SER A 1 107 ? 16.396 -18.397 -23.737 1.00 45.19 107 SER A N 1
ATOM 805 C CA . SER A 1 107 ? 17.134 -17.167 -23.984 1.00 45.19 107 SER A CA 1
ATOM 806 C C . SER A 1 107 ? 18.024 -16.961 -22.772 1.00 45.19 107 SER A C 1
ATOM 808 O O . SER A 1 107 ? 17.548 -16.786 -21.648 1.00 45.19 107 SER A O 1
ATOM 810 N N . ALA A 1 108 ? 19.316 -17.140 -23.018 1.00 43.75 108 ALA A N 1
ATOM 811 C CA . ALA A 1 108 ? 20.366 -16.974 -22.049 1.00 43.75 108 ALA A CA 1
ATOM 812 C C . ALA A 1 108 ? 20.250 -15.591 -21.406 1.00 43.75 108 ALA A C 1
ATOM 814 O O . ALA A 1 108 ? 20.027 -14.605 -22.103 1.00 43.75 108 ALA A O 1
ATOM 815 N N . GLU A 1 109 ? 20.399 -15.594 -20.083 1.00 42.59 109 GLU A N 1
ATOM 816 C CA . GLU A 1 109 ? 20.942 -14.512 -19.266 1.00 42.59 109 GLU A CA 1
ATOM 817 C C . GLU A 1 109 ? 20.425 -13.113 -19.624 1.00 42.59 109 GLU A C 1
ATOM 819 O O . GLU A 1 109 ? 20.958 -12.420 -20.490 1.00 42.59 109 GLU A O 1
ATOM 824 N N . THR A 1 110 ? 19.424 -12.656 -18.862 1.00 44.28 110 THR A N 1
ATOM 825 C CA . THR A 1 110 ? 19.214 -11.220 -18.652 1.00 44.28 110 THR A CA 1
ATOM 826 C C . THR A 1 110 ? 20.582 -10.573 -18.437 1.00 44.28 110 THR A C 1
ATOM 828 O O . THR A 1 110 ? 21.313 -11.046 -17.553 1.00 44.28 110 THR A O 1
ATOM 831 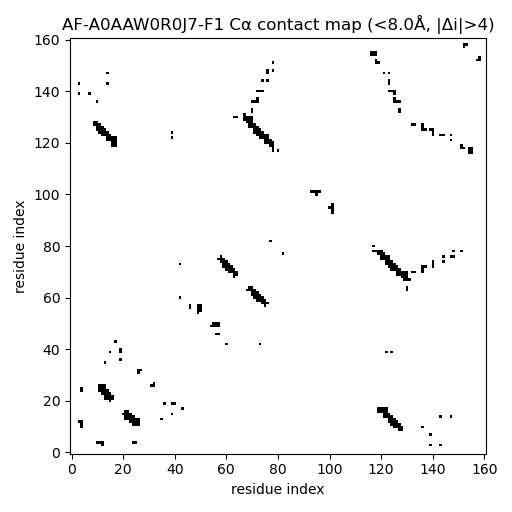N N . PRO A 1 111 ? 20.955 -9.518 -19.183 1.00 40.53 111 PRO A N 1
ATOM 832 C CA . PRO A 1 111 ? 22.089 -8.716 -18.777 1.00 40.53 111 PRO A CA 1
ATOM 833 C C . PRO A 1 111 ? 21.789 -8.294 -17.343 1.00 40.53 111 PRO A C 1
ATOM 835 O O . PRO A 1 111 ? 20.759 -7.673 -17.079 1.00 40.53 111 PRO A O 1
ATOM 838 N N . ILE A 1 112 ? 22.650 -8.672 -16.401 1.00 49.62 112 ILE A N 1
ATOM 839 C CA . ILE A 1 112 ? 22.678 -8.038 -15.087 1.00 49.62 112 ILE A CA 1
ATOM 840 C C . ILE A 1 112 ? 23.275 -6.650 -15.334 1.00 49.62 112 ILE A C 1
ATOM 842 O O . ILE A 1 112 ? 24.411 -6.378 -14.961 1.00 49.62 112 ILE A O 1
ATOM 846 N N . ASP A 1 113 ? 22.539 -5.790 -16.037 1.00 44.84 113 ASP A N 1
ATOM 847 C CA . ASP A 1 113 ? 22.834 -4.368 -16.094 1.00 44.84 113 ASP A CA 1
ATOM 848 C C . ASP A 1 113 ? 22.183 -3.741 -14.862 1.00 44.84 113 ASP A C 1
ATOM 850 O O . ASP A 1 113 ? 21.113 -3.137 -14.890 1.00 44.84 113 ASP A O 1
ATOM 854 N N . GLY A 1 114 ? 22.800 -4.011 -13.710 1.00 49.62 114 GLY A N 1
ATOM 855 C CA . GLY A 1 114 ? 22.553 -3.240 -12.504 1.00 49.62 114 GLY A CA 1
ATOM 856 C C . GLY A 1 114 ? 23.024 -1.812 -12.762 1.00 49.62 114 GLY A C 1
ATOM 857 O O . GLY A 1 114 ? 24.218 -1.540 -12.668 1.00 49.62 114 GLY A O 1
ATOM 858 N N . GLY A 1 115 ? 22.086 -0.925 -13.099 1.00 42.19 115 GLY A N 1
ATOM 859 C CA . GLY A 1 115 ? 22.400 0.370 -13.703 1.00 42.19 115 GLY A CA 1
ATOM 860 C C . GLY A 1 115 ? 21.596 1.576 -13.208 1.00 42.19 115 GLY A C 1
ATOM 861 O O . GLY A 1 115 ? 21.311 2.465 -13.992 1.00 42.19 115 GLY A O 1
ATOM 862 N N . ILE A 1 116 ? 21.299 1.648 -11.905 1.00 52.38 116 ILE A N 1
ATOM 863 C CA . ILE A 1 116 ? 21.118 2.881 -11.094 1.00 52.38 116 ILE A CA 1
ATOM 864 C C . ILE A 1 116 ? 19.897 3.799 -11.360 1.00 52.38 116 ILE A C 1
ATOM 866 O O . ILE A 1 116 ? 19.539 4.543 -10.450 1.00 52.38 116 ILE A O 1
ATOM 870 N N . ASP A 1 117 ? 19.218 3.732 -12.509 1.00 55.22 117 ASP A N 1
ATOM 871 C CA . ASP A 1 117 ? 18.195 4.737 -12.885 1.00 55.22 117 ASP A CA 1
ATOM 872 C C . ASP A 1 117 ? 16.745 4.219 -12.915 1.00 55.22 117 ASP A C 1
ATOM 874 O O . ASP A 1 117 ? 15.838 4.874 -13.429 1.00 55.22 117 ASP A O 1
ATOM 878 N N . GLU A 1 118 ? 16.488 3.031 -12.361 1.00 72.50 118 GLU A N 1
ATOM 879 C CA . GLU A 1 118 ? 15.124 2.528 -12.208 1.00 72.50 118 GLU A CA 1
ATOM 880 C C . GLU A 1 118 ? 14.532 2.981 -10.867 1.00 72.50 118 GLU A C 1
ATOM 882 O O . GLU A 1 118 ? 15.027 2.644 -9.787 1.00 72.50 118 GLU A O 1
ATOM 887 N N . ALA A 1 119 ? 13.449 3.758 -10.933 1.00 84.19 119 ALA A N 1
ATOM 888 C CA . ALA A 1 119 ? 12.714 4.190 -9.753 1.00 84.19 119 ALA A CA 1
ATOM 889 C C . ALA A 1 119 ? 12.321 2.984 -8.867 1.00 84.19 119 ALA A C 1
ATOM 891 O O . ALA A 1 119 ? 11.851 1.970 -9.372 1.00 84.19 119 ALA A O 1
ATOM 892 N N . PRO A 1 120 ? 12.438 3.046 -7.533 1.00 89.69 120 PRO A N 1
ATOM 893 C CA . PRO A 1 120 ? 12.017 1.926 -6.703 1.00 89.69 120 PRO A CA 1
ATOM 894 C C . PRO A 1 120 ? 10.505 1.692 -6.816 1.00 89.69 120 PRO A C 1
ATOM 896 O O . PRO A 1 120 ? 9.713 2.637 -6.919 1.00 89.69 120 PRO A O 1
ATOM 899 N N . MET A 1 121 ? 10.093 0.424 -6.726 1.00 93.00 121 MET A N 1
ATOM 900 C CA . MET A 1 121 ? 8.687 0.065 -6.534 1.00 93.00 121 MET A CA 1
ATOM 901 C C . MET A 1 121 ? 8.141 0.773 -5.288 1.00 93.00 121 MET A C 1
ATOM 903 O O . MET A 1 121 ? 8.770 0.759 -4.223 1.00 93.00 121 MET A O 1
ATOM 907 N N . LEU A 1 122 ? 6.951 1.356 -5.419 1.00 96.25 122 LEU A N 1
ATOM 908 C CA . LEU A 1 122 ? 6.250 2.007 -4.318 1.00 96.25 122 LEU A CA 1
ATOM 909 C C . LEU A 1 122 ? 5.048 1.179 -3.864 1.00 96.25 122 LEU A C 1
ATOM 911 O O . LEU A 1 122 ? 4.454 0.428 -4.635 1.00 96.25 122 LEU A O 1
ATOM 915 N N . LEU A 1 123 ? 4.658 1.355 -2.607 1.00 97.44 123 LEU A N 1
ATOM 916 C CA . LEU A 1 123 ? 3.455 0.781 -2.025 1.00 97.44 123 LEU A CA 1
ATOM 917 C C . LEU A 1 123 ? 2.528 1.898 -1.552 1.00 97.44 123 LEU A C 1
ATOM 919 O O . LEU A 1 123 ? 2.832 2.626 -0.607 1.00 97.44 123 LEU A O 1
ATOM 923 N N . SER A 1 124 ? 1.366 1.992 -2.190 1.00 97.56 124 SER A N 1
ATOM 924 C CA . SER A 1 124 ? 0.241 2.800 -1.723 1.00 97.56 124 SER A CA 1
ATOM 925 C C . SER A 1 124 ? -0.565 1.983 -0.719 1.00 97.56 124 SER A C 1
ATOM 927 O O . SER A 1 124 ? -0.962 0.865 -1.026 1.00 97.56 124 SER A O 1
ATOM 929 N N . THR A 1 125 ? -0.806 2.524 0.471 1.00 97.81 125 THR A N 1
ATOM 930 C CA . THR A 1 125 ? -1.654 1.946 1.517 1.00 97.81 125 THR A CA 1
ATOM 931 C C . THR A 1 125 ? -2.700 2.973 1.936 1.00 97.81 125 THR A C 1
ATOM 933 O O . THR A 1 125 ? -2.368 4.095 2.324 1.00 97.81 125 THR A O 1
ATOM 936 N N . VAL A 1 126 ? -3.971 2.579 1.886 1.00 97.69 126 VAL A N 1
ATOM 937 C CA . VAL A 1 126 ? -5.100 3.365 2.384 1.00 97.69 126 VAL A CA 1
ATOM 938 C C . VAL A 1 126 ? -5.938 2.514 3.326 1.00 97.69 126 VAL A C 1
ATOM 940 O O . VAL A 1 126 ? -6.284 1.379 3.001 1.00 97.69 126 VAL A O 1
ATOM 943 N N . ILE A 1 127 ? -6.271 3.070 4.488 1.00 96.88 127 ILE A N 1
ATOM 944 C CA . ILE A 1 127 ? -7.097 2.418 5.504 1.00 96.88 127 ILE A CA 1
ATOM 945 C C . ILE A 1 127 ? -8.308 3.297 5.785 1.00 96.88 127 ILE A C 1
ATOM 947 O O . ILE A 1 127 ? -8.165 4.476 6.113 1.00 96.88 127 ILE A O 1
ATOM 951 N N . ALA A 1 128 ? -9.488 2.701 5.682 1.00 96.19 128 ALA A N 1
ATOM 952 C CA . ALA A 1 128 ? -10.742 3.269 6.142 1.00 96.19 128 ALA A CA 1
ATOM 953 C C . ALA A 1 128 ? -11.131 2.639 7.493 1.00 96.19 128 ALA A C 1
ATOM 955 O O . ALA A 1 128 ? -10.956 1.430 7.671 1.00 96.19 128 ALA A O 1
ATOM 956 N N . PRO A 1 129 ? -11.674 3.424 8.441 1.00 93.38 129 PRO A N 1
ATOM 957 C CA . PRO A 1 129 ? -12.059 2.925 9.762 1.00 93.38 129 PRO A CA 1
ATOM 958 C C . PRO A 1 129 ? -13.274 1.989 9.713 1.00 93.38 129 PRO A C 1
ATOM 960 O O . PRO A 1 129 ? -13.440 1.169 10.611 1.00 93.38 129 PRO A O 1
ATOM 963 N N . ALA A 1 130 ? -14.093 2.102 8.665 1.00 92.69 130 ALA A N 1
ATOM 964 C CA . ALA A 1 130 ? -15.309 1.331 8.462 1.00 92.69 130 ALA A CA 1
ATOM 965 C C . ALA A 1 130 ? -15.514 1.010 6.974 1.00 92.69 130 ALA A C 1
ATOM 967 O O . ALA A 1 130 ? -15.070 1.750 6.088 1.00 92.69 130 ALA A O 1
ATOM 968 N N . SER A 1 131 ? -16.225 -0.081 6.698 1.00 89.69 131 SER A N 1
ATOM 969 C CA . SER A 1 131 ? -16.471 -0.573 5.336 1.00 89.69 131 SER A CA 1
ATOM 970 C C . SER A 1 131 ? -17.319 0.378 4.480 1.00 89.69 131 SER A C 1
ATOM 972 O O . SER A 1 131 ? -17.183 0.393 3.259 1.00 89.69 131 SER A O 1
ATOM 974 N N . GLU A 1 132 ? -18.130 1.244 5.094 1.00 91.31 132 GLU A N 1
ATOM 975 C CA . GLU A 1 132 ? -18.893 2.284 4.385 1.00 91.31 132 GLU A CA 1
ATOM 976 C C . GLU A 1 132 ? -17.993 3.281 3.633 1.00 91.31 132 GLU A C 1
ATOM 978 O O . GLU A 1 132 ? -18.339 3.761 2.552 1.00 91.31 132 GLU A O 1
ATOM 983 N N . SER A 1 133 ? -16.786 3.528 4.150 1.00 93.62 133 SER A N 1
ATOM 984 C CA . SER A 1 133 ? -15.786 4.390 3.517 1.00 93.62 133 SER A CA 1
ATOM 985 C C . SER A 1 133 ? -14.935 3.645 2.482 1.00 93.62 133 SER A C 1
ATOM 987 O O . SER A 1 133 ? -13.999 4.226 1.934 1.00 93.62 133 SER A O 1
ATOM 989 N N . ALA A 1 134 ? -15.230 2.377 2.165 1.00 94.00 134 ALA A N 1
ATOM 990 C CA . ALA A 1 134 ? -14.428 1.582 1.233 1.00 94.00 134 ALA A CA 1
ATOM 991 C C . ALA A 1 134 ? -14.357 2.205 -0.169 1.00 94.00 134 ALA A C 1
ATOM 993 O O . ALA A 1 134 ? -13.303 2.186 -0.805 1.00 94.00 134 ALA A O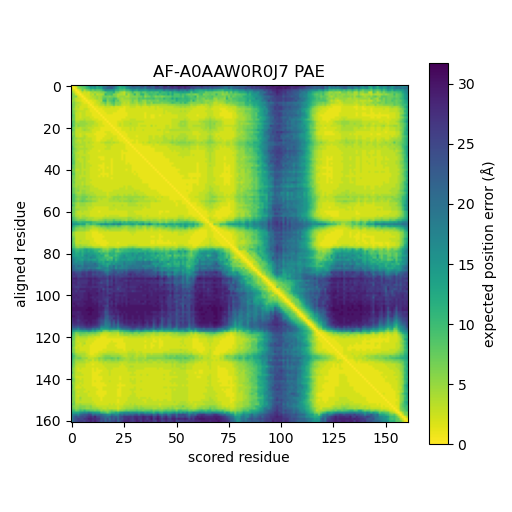 1
ATOM 994 N N . LEU A 1 135 ? -15.453 2.795 -0.662 1.00 94.50 135 LEU A N 1
ATOM 995 C CA . LEU A 1 135 ? -15.446 3.477 -1.959 1.00 94.50 135 LEU A CA 1
ATOM 996 C C . LEU A 1 135 ? -14.529 4.707 -1.942 1.00 94.50 135 LEU A C 1
ATOM 998 O O . LEU A 1 135 ? -13.788 4.940 -2.899 1.00 94.50 135 LEU A O 1
ATOM 1002 N N . GLU A 1 136 ? -14.561 5.478 -0.856 1.00 95.44 136 GLU A N 1
ATOM 1003 C CA . GLU A 1 136 ? -13.672 6.622 -0.663 1.00 95.44 136 GLU A CA 1
ATOM 1004 C C . GLU A 1 136 ? -12.211 6.165 -0.578 1.00 95.44 136 GLU A C 1
ATOM 1006 O O . GLU A 1 136 ? -11.362 6.702 -1.287 1.00 95.44 136 GLU A O 1
ATOM 1011 N N . ALA A 1 137 ? -11.932 5.110 0.190 1.00 96.19 137 ALA A N 1
ATOM 1012 C CA . ALA A 1 137 ? -10.604 4.524 0.322 1.00 96.19 137 ALA A CA 1
ATOM 1013 C C . ALA A 1 137 ? -10.054 4.004 -1.013 1.00 96.19 137 ALA A C 1
ATOM 1015 O O . ALA A 1 137 ? -8.903 4.280 -1.346 1.00 96.19 137 ALA A O 1
ATOM 1016 N N . LYS A 1 138 ? -10.878 3.333 -1.832 1.00 96.38 138 LYS A N 1
ATOM 1017 C CA . LYS A 1 138 ? -10.502 2.898 -3.191 1.00 96.38 138 LYS A CA 1
ATOM 1018 C C . LYS A 1 138 ? -10.166 4.101 -4.082 1.00 96.38 138 LYS A C 1
ATOM 1020 O O . LYS A 1 138 ? -9.145 4.094 -4.768 1.00 96.38 138 LYS A O 1
ATOM 1025 N N . ARG A 1 139 ? -10.976 5.168 -4.051 1.00 95.88 139 ARG A N 1
ATOM 1026 C CA . ARG A 1 139 ? -10.716 6.406 -4.818 1.00 95.88 139 ARG A CA 1
ATOM 1027 C C . ARG A 1 139 ? -9.431 7.102 -4.367 1.00 95.88 139 ARG A C 1
ATOM 1029 O O . ARG A 1 139 ? -8.631 7.500 -5.215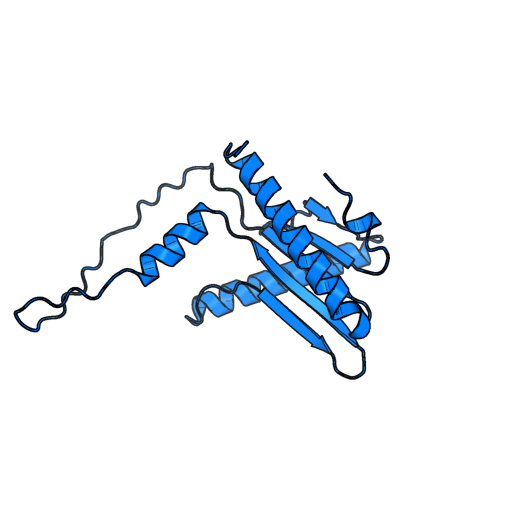 1.00 95.88 139 ARG A O 1
ATOM 1036 N N . ALA A 1 140 ? -9.223 7.220 -3.058 1.00 96.31 140 ALA A N 1
ATOM 1037 C CA . ALA A 1 140 ? -8.003 7.768 -2.478 1.00 96.31 140 ALA A CA 1
ATOM 1038 C C . ALA A 1 140 ? -6.782 6.918 -2.862 1.00 96.31 140 ALA A C 1
ATOM 1040 O O . ALA A 1 140 ? -5.769 7.470 -3.279 1.00 96.31 140 ALA A O 1
ATOM 1041 N N . GLY A 1 141 ? -6.905 5.588 -2.829 1.00 96.19 141 GLY A N 1
ATOM 1042 C CA . GLY A 1 141 ? -5.860 4.647 -3.234 1.00 96.19 141 GLY A CA 1
ATOM 1043 C C . GLY A 1 141 ? -5.457 4.798 -4.699 1.00 96.19 141 GLY A C 1
ATOM 1044 O O . GLY A 1 141 ? -4.270 4.918 -4.989 1.00 96.19 141 GLY A O 1
ATOM 1045 N N . VAL A 1 142 ? -6.426 4.894 -5.617 1.00 95.94 142 VAL A N 1
ATOM 1046 C CA . VAL A 1 142 ? -6.167 5.161 -7.047 1.00 95.94 142 VAL A CA 1
ATOM 1047 C C . VAL A 1 142 ? -5.487 6.516 -7.247 1.00 95.94 142 VAL A C 1
ATOM 1049 O O . VAL A 1 142 ? -4.600 6.665 -8.088 1.00 95.94 142 VAL A O 1
ATOM 1052 N N . ARG A 1 143 ? -5.885 7.535 -6.481 1.00 95.62 143 ARG A N 1
ATOM 1053 C CA . ARG A 1 143 ? -5.243 8.849 -6.554 1.00 95.62 143 ARG A CA 1
ATOM 1054 C C . ARG A 1 143 ? -3.811 8.810 -6.025 1.00 95.62 143 ARG A C 1
ATOM 1056 O O . ARG A 1 143 ? -2.940 9.417 -6.643 1.00 95.62 143 ARG A O 1
ATOM 1063 N N . LEU A 1 144 ? -3.568 8.087 -4.934 1.00 96.06 144 LEU A N 1
ATOM 1064 C CA . LEU A 1 144 ? -2.232 7.882 -4.384 1.00 96.06 144 LEU A CA 1
ATOM 1065 C C . LEU A 1 144 ? -1.344 7.086 -5.346 1.00 96.06 144 LEU A C 1
ATOM 1067 O O . LEU A 1 144 ? -0.175 7.422 -5.492 1.00 96.06 144 LEU A O 1
ATOM 1071 N N . GLU A 1 145 ? -1.908 6.112 -6.068 1.00 95.44 145 GLU A N 1
ATOM 1072 C CA . GLU A 1 145 ? -1.212 5.372 -7.128 1.00 95.44 145 GLU A CA 1
ATOM 1073 C C . GLU A 1 145 ? -0.696 6.317 -8.223 1.00 95.44 145 GLU A C 1
ATOM 1075 O O . GLU A 1 145 ? 0.480 6.284 -8.578 1.00 95.44 145 GLU A O 1
ATOM 1080 N N . ARG A 1 146 ? -1.552 7.224 -8.716 1.00 94.38 146 ARG A N 1
ATOM 1081 C CA . ARG A 1 146 ? -1.140 8.231 -9.709 1.00 94.38 146 ARG A CA 1
ATOM 1082 C C . ARG A 1 146 ? -0.047 9.151 -9.178 1.00 94.38 146 ARG A C 1
ATOM 1084 O O . ARG A 1 146 ? 0.875 9.469 -9.916 1.00 94.38 146 ARG A O 1
ATOM 1091 N N . ILE A 1 147 ? -0.140 9.571 -7.915 1.00 94.56 147 ILE A N 1
ATOM 1092 C CA . ILE A 1 147 ? 0.903 10.390 -7.285 1.00 94.56 147 ILE A CA 1
ATOM 1093 C C . ILE A 1 147 ? 2.226 9.617 -7.229 1.00 94.56 147 ILE A C 1
ATOM 1095 O O . ILE A 1 147 ? 3.256 10.176 -7.590 1.00 94.56 147 ILE A O 1
ATOM 1099 N N . GLY A 1 148 ? 2.199 8.337 -6.846 1.00 94.00 148 GLY A N 1
ATOM 1100 C CA . GLY A 1 148 ? 3.383 7.477 -6.851 1.00 94.00 148 GLY A CA 1
ATOM 1101 C C . GLY A 1 148 ? 4.024 7.368 -8.235 1.00 94.00 148 GLY A C 1
ATOM 1102 O O . GLY A 1 148 ? 5.227 7.565 -8.358 1.00 94.00 148 GLY A O 1
ATOM 1103 N N . LYS A 1 149 ? 3.221 7.173 -9.287 1.00 92.81 149 LYS A N 1
ATOM 1104 C CA . LYS A 1 149 ? 3.712 7.139 -10.677 1.00 92.81 149 LYS A CA 1
ATOM 1105 C C . LYS A 1 149 ? 4.367 8.452 -11.109 1.00 92.81 149 LYS A C 1
ATOM 1107 O O . LYS A 1 149 ? 5.405 8.425 -11.762 1.00 92.81 149 LYS A O 1
ATOM 1112 N N . VAL A 1 150 ? 3.804 9.598 -10.716 1.00 92.94 150 VAL A N 1
ATOM 1113 C CA . VAL A 1 150 ? 4.418 10.915 -10.972 1.00 92.94 150 VAL A CA 1
ATOM 1114 C C . VAL A 1 150 ? 5.760 11.043 -10.245 1.00 92.94 150 VAL A C 1
ATOM 1116 O O . VAL A 1 150 ? 6.730 11.502 -10.841 1.00 92.94 150 VAL A O 1
ATOM 1119 N N . ILE A 1 151 ? 5.847 10.589 -8.990 1.00 92.56 151 ILE A N 1
ATOM 1120 C CA . ILE A 1 151 ? 7.106 10.581 -8.229 1.00 92.56 151 ILE A CA 1
ATOM 1121 C C . ILE A 1 151 ? 8.153 9.702 -8.928 1.00 92.56 151 ILE A C 1
ATOM 1123 O O . ILE A 1 151 ? 9.265 10.163 -9.170 1.00 92.56 151 ILE A O 1
ATOM 1127 N N . GLN A 1 152 ? 7.793 8.480 -9.328 1.00 91.56 152 GLN A N 1
ATOM 1128 C CA . GLN A 1 152 ? 8.702 7.579 -10.046 1.00 91.56 152 GLN A CA 1
ATOM 1129 C C . GLN A 1 152 ? 9.154 8.161 -11.395 1.00 91.56 152 GLN A C 1
ATOM 1131 O O . GLN A 1 152 ? 10.330 8.077 -11.737 1.00 91.56 152 GLN A O 1
ATOM 1136 N N . SER A 1 153 ? 8.251 8.809 -12.137 1.00 88.62 153 SER A N 1
ATOM 1137 C CA . SER A 1 153 ? 8.587 9.469 -13.409 1.00 88.62 153 SER A CA 1
ATOM 1138 C C . SER A 1 153 ? 9.602 10.596 -13.200 1.00 88.62 153 SER A C 1
ATOM 1140 O O . SER A 1 153 ? 10.562 10.709 -13.958 1.00 88.62 153 SER A O 1
ATOM 1142 N N . SER A 1 154 ? 9.460 11.364 -12.112 1.00 88.94 154 SER A N 1
ATOM 1143 C CA . SER A 1 154 ? 10.413 12.426 -11.766 1.00 88.94 154 SER A CA 1
ATOM 1144 C C . SER A 1 154 ? 11.807 11.910 -11.392 1.00 88.94 154 SER A C 1
ATOM 1146 O O . SER A 1 154 ? 12.785 12.625 -11.584 1.00 88.94 154 SER A O 1
ATOM 1148 N N . TRP A 1 155 ? 11.918 10.677 -10.885 1.00 87.31 155 TRP A N 1
ATOM 1149 C CA . TRP A 1 155 ? 13.209 10.067 -10.551 1.00 87.31 155 TRP A CA 1
ATOM 1150 C C . TRP A 1 155 ? 13.959 9.535 -11.767 1.00 87.31 155 TRP A C 1
ATOM 1152 O O . TRP A 1 155 ? 15.178 9.522 -11.745 1.00 87.31 155 TRP A O 1
ATOM 1162 N N . THR A 1 156 ? 13.240 9.143 -12.819 1.00 84.12 156 THR A N 1
ATOM 1163 C CA . THR A 1 156 ? 13.821 8.549 -14.038 1.00 84.12 156 THR A CA 1
ATOM 1164 C C . THR A 1 156 ? 14.010 9.564 -15.171 1.00 84.12 156 THR A C 1
ATOM 1166 O O . THR A 1 156 ? 14.260 9.186 -16.311 1.00 84.12 156 THR A O 1
ATOM 1169 N N . GLY A 1 157 ? 13.792 10.859 -14.906 1.00 72.25 157 GLY A N 1
ATOM 1170 C CA . GLY A 1 157 ? 13.848 11.911 -15.930 1.00 72.25 157 GLY A CA 1
ATOM 1171 C C . GLY A 1 157 ? 12.782 11.791 -17.032 1.00 72.25 157 GLY A C 1
ATOM 1172 O O . GLY A 1 157 ? 12.846 12.516 -18.023 1.00 72.25 157 GLY A O 1
ATOM 1173 N N . SER A 1 158 ? 11.792 10.907 -16.864 1.00 62.06 158 SER A N 1
ATOM 1174 C CA . SER A 1 158 ? 10.694 10.676 -17.809 1.00 62.06 158 SER A CA 1
ATOM 1175 C C . SER A 1 158 ? 9.583 11.713 -17.607 1.00 62.06 158 SER A C 1
ATOM 1177 O O . SER A 1 158 ? 8.457 11.374 -17.245 1.00 62.06 158 SER A O 1
ATOM 1179 N N . ASP A 1 159 ? 9.898 12.998 -17.775 1.00 50.06 159 ASP A N 1
ATOM 1180 C CA . ASP A 1 159 ? 8.905 14.074 -17.701 1.00 50.06 159 ASP A CA 1
ATOM 1181 C C . ASP A 1 159 ? 8.115 14.114 -19.021 1.00 50.06 159 ASP A C 1
ATOM 1183 O O . ASP A 1 159 ? 8.512 14.749 -19.998 1.00 50.06 159 ASP A O 1
ATOM 1187 N N . SER A 1 160 ? 7.019 13.356 -19.100 1.00 50.97 160 SER A N 1
ATOM 1188 C CA . SER A 1 160 ? 6.072 13.459 -20.213 1.00 50.97 160 SER A CA 1
ATOM 1189 C C . SER A 1 160 ? 5.218 14.716 -20.022 1.00 50.97 160 SER A C 1
ATOM 1191 O O . SER A 1 160 ? 4.169 14.656 -19.371 1.00 50.97 160 SER A O 1
ATOM 1193 N N . GLY A 1 161 ? 5.716 15.844 -20.533 1.00 38.78 161 GLY A N 1
ATOM 1194 C CA . GLY A 1 161 ? 4.950 17.080 -20.720 1.00 38.78 161 GLY A CA 1
ATOM 1195 C C . GLY A 1 161 ? 3.830 16.933 -21.743 1.00 38.78 161 GLY A C 1
ATOM 1196 O O . GLY A 1 161 ? 4.021 16.184 -22.728 1.00 38.78 161 GLY A O 1
#

Sequence (161 aa):
MANLPSQHPNLAVHLADRARTPLISSARSQQQAQALSTLTHSALLAHESAMRLGLGNPQRIIVEHSSNGPFLFQSFIETAAAQQDSFQSMSAQVKMNPDGTSKIEQSAETPIDGGIDEAPMLLSTVIAPASESALEAKRAGVRLERIGKVIQSSWTGSDSG

pLDDT: mean 82.44, std 18.58, range [38.78, 97.81]

Secondary structure (DSSP, 8-state):
---HHHH-TTSEEEEEETT--EEEE---SHHHHHHHHHHHHHHHHHHHHHHHTT-----EEEEE-TTT--EEEEEEE--HHHHHHHHHHHT------TTS---------------S-SPPPEEEEEEESSGGGHHHHHHHHHHHHHHHHHHHHHHTT----

Mean predicted aligned error: 10.24 Å